Protein AF-A0A702D1L4-F1 (afdb_monomer_lite)

Structure (mmCIF, N/CA/C/O backbone):
data_AF-A0A702D1L4-F1
#
_entry.id   AF-A0A702D1L4-F1
#
loop_
_atom_site.group_PDB
_atom_site.id
_atom_site.type_symbol
_atom_site.label_atom_id
_atom_site.label_alt_id
_atom_site.label_comp_id
_atom_site.label_asym_id
_atom_site.label_entity_id
_atom_site.label_seq_id
_atom_site.pdbx_PDB_ins_code
_atom_site.Cartn_x
_atom_site.Cartn_y
_atom_site.Cartn_z
_atom_site.occupancy
_atom_site.B_iso_or_equiv
_atom_site.auth_seq_id
_atom_site.auth_comp_id
_atom_site.auth_asym_id
_atom_site.auth_atom_id
_atom_site.pdbx_PDB_model_num
ATOM 1 N N . MET A 1 1 ? -39.329 15.928 7.485 1.00 34.75 1 MET A N 1
ATOM 2 C CA . MET A 1 1 ? -38.712 14.648 7.078 1.00 34.75 1 MET A CA 1
ATOM 3 C C . MET A 1 1 ? -37.329 14.589 7.688 1.00 34.75 1 MET A C 1
ATOM 5 O O . MET A 1 1 ? -36.515 15.451 7.398 1.00 34.75 1 MET A O 1
ATOM 9 N N . THR A 1 2 ? -37.107 13.648 8.595 1.00 31.50 2 THR A N 1
ATOM 10 C CA . THR A 1 2 ? -35.832 13.413 9.277 1.00 31.50 2 THR A CA 1
ATOM 11 C C . THR A 1 2 ? -35.001 12.426 8.466 1.00 31.50 2 THR A C 1
ATOM 13 O O . THR A 1 2 ? -35.355 11.252 8.385 1.00 31.50 2 THR A O 1
ATOM 16 N N . THR A 1 3 ? -33.903 12.883 7.870 1.00 28.69 3 THR A N 1
ATOM 17 C CA . THR A 1 3 ? -32.842 11.999 7.374 1.00 28.69 3 THR A CA 1
ATOM 18 C C . THR A 1 3 ? -31.802 11.840 8.470 1.00 28.69 3 THR A C 1
ATOM 20 O O . THR A 1 3 ? -30.903 12.665 8.620 1.00 28.69 3 THR A O 1
ATOM 23 N N . THR A 1 4 ? -31.946 10.782 9.261 1.00 32.25 4 THR A N 1
ATOM 24 C CA . THR A 1 4 ? -30.899 10.310 10.165 1.00 32.25 4 THR A CA 1
ATOM 25 C C . THR A 1 4 ? -29.842 9.609 9.314 1.00 32.25 4 THR A C 1
ATOM 27 O O . THR A 1 4 ? -29.983 8.437 8.973 1.00 32.25 4 THR A O 1
ATOM 30 N N . LEU A 1 5 ? -28.801 10.336 8.910 1.00 31.59 5 LEU A N 1
ATOM 31 C CA . LEU A 1 5 ? -27.578 9.722 8.398 1.00 31.59 5 LEU A CA 1
ATOM 32 C C . LEU A 1 5 ? -26.760 9.270 9.612 1.00 31.59 5 LEU A C 1
ATOM 34 O O . LEU A 1 5 ? -26.146 10.086 10.296 1.00 31.59 5 LEU A O 1
ATOM 38 N N . ASN A 1 6 ? -26.811 7.969 9.912 1.00 38.16 6 ASN A N 1
ATOM 39 C CA . ASN A 1 6 ? -25.952 7.306 10.898 1.00 38.16 6 ASN A CA 1
ATOM 40 C C . ASN A 1 6 ? -24.486 7.338 10.415 1.00 38.16 6 ASN A C 1
ATOM 42 O O . ASN A 1 6 ? -23.957 6.332 9.951 1.00 38.16 6 ASN A O 1
ATOM 46 N N . ASN A 1 7 ? -23.823 8.490 10.505 1.00 44.09 7 ASN A N 1
ATOM 47 C CA . ASN A 1 7 ? -22.438 8.674 10.066 1.00 44.09 7 ASN A CA 1
ATOM 48 C C . ASN A 1 7 ? -21.450 8.509 11.234 1.00 44.09 7 ASN A C 1
ATOM 50 O O . ASN A 1 7 ? -20.735 9.443 11.583 1.00 44.09 7 ASN A O 1
ATOM 54 N N . ASN A 1 8 ? -21.391 7.319 11.841 1.00 54.91 8 ASN A N 1
ATOM 55 C CA . ASN A 1 8 ? -20.347 6.990 12.829 1.00 54.91 8 ASN A CA 1
ATOM 56 C C . ASN A 1 8 ? -19.045 6.464 12.188 1.00 54.91 8 ASN A C 1
ATOM 58 O O . ASN A 1 8 ? -18.128 6.081 12.911 1.00 54.91 8 ASN A O 1
ATOM 62 N N . ILE A 1 9 ? -18.953 6.424 10.854 1.00 59.72 9 ILE A N 1
ATOM 63 C CA . ILE A 1 9 ? -17.761 5.954 10.137 1.00 59.72 9 ILE A CA 1
ATOM 64 C C . ILE A 1 9 ? -16.803 7.132 9.939 1.00 59.72 9 ILE A C 1
ATOM 66 O O . ILE A 1 9 ? -17.189 8.149 9.363 1.00 59.72 9 ILE A O 1
ATOM 70 N N . LYS A 1 10 ? -15.548 6.996 10.383 1.00 70.81 10 LYS A N 1
ATOM 71 C CA . LYS A 1 10 ? -14.480 7.939 10.012 1.00 70.81 10 LYS A CA 1
ATOM 72 C C . LYS A 1 10 ? -13.892 7.524 8.667 1.00 70.81 10 LYS A C 1
ATOM 74 O O . LYS A 1 10 ? -13.463 6.381 8.514 1.00 70.81 10 LYS A O 1
ATOM 79 N N . GLU A 1 11 ? -13.862 8.449 7.713 1.00 75.12 11 GLU A N 1
ATOM 80 C CA . GLU A 1 11 ? -13.335 8.213 6.366 1.00 75.12 11 GLU A CA 1
ATOM 81 C C . GLU A 1 11 ? -12.019 8.972 6.144 1.00 75.12 11 GLU A C 1
ATOM 83 O O . GLU A 1 11 ? -11.939 10.173 6.408 1.00 75.12 11 GLU A O 1
ATOM 88 N N . TYR A 1 12 ? -11.006 8.276 5.627 1.00 74.19 12 TYR A N 1
ATOM 89 C CA . TYR A 1 12 ? -9.720 8.840 5.220 1.00 74.19 12 TYR A CA 1
ATOM 90 C C . TYR A 1 12 ? -9.515 8.638 3.720 1.00 74.19 12 TYR A C 1
ATOM 92 O O . TYR A 1 12 ? -9.715 7.530 3.215 1.00 74.19 12 TYR A O 1
ATOM 100 N N . PHE A 1 13 ? -9.095 9.692 3.019 1.00 75.56 13 PHE A N 1
ATOM 101 C CA . PHE A 1 13 ? -8.849 9.662 1.579 1.00 75.56 13 PHE A CA 1
ATOM 102 C C . PHE A 1 13 ? -7.390 10.019 1.289 1.00 75.56 13 PHE A C 1
ATOM 104 O O . PHE A 1 13 ? -6.862 10.998 1.803 1.00 75.56 13 PHE A O 1
ATOM 111 N N . ILE A 1 14 ? -6.734 9.213 0.459 1.00 71.81 14 ILE A N 1
ATOM 112 C CA . ILE A 1 14 ? -5.358 9.433 0.008 1.00 71.81 14 ILE A CA 1
ATOM 113 C C . ILE A 1 14 ? -5.393 9.507 -1.519 1.00 71.81 14 ILE A C 1
ATOM 115 O O . ILE A 1 14 ? -5.839 8.557 -2.169 1.00 71.81 14 ILE A O 1
ATOM 119 N N . LYS A 1 15 ? -4.949 10.633 -2.089 1.00 65.00 15 LYS A N 1
ATOM 120 C CA . LYS A 1 15 ? -4.975 10.905 -3.531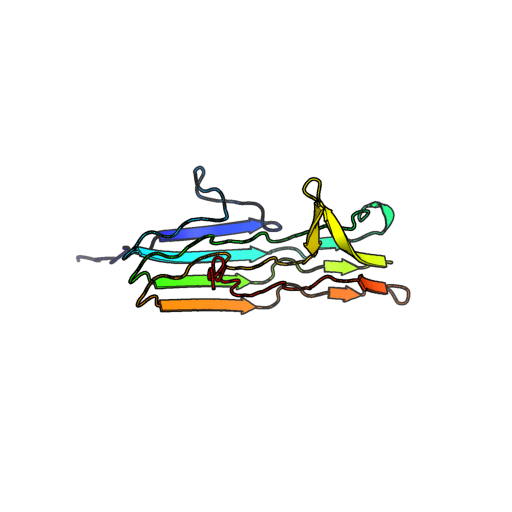 1.00 65.00 15 LYS A CA 1
ATOM 121 C C . LYS A 1 15 ? -3.604 11.374 -4.005 1.00 65.00 15 LYS A C 1
ATOM 123 O O . LYS A 1 15 ? -2.977 12.184 -3.342 1.00 65.00 15 LYS A O 1
ATOM 128 N N . ASN A 1 16 ? -3.224 10.949 -5.215 1.00 51.66 16 ASN A N 1
ATOM 129 C CA . ASN A 1 16 ? -2.038 11.397 -5.963 1.00 51.66 16 ASN A CA 1
ATOM 130 C C . ASN A 1 16 ? -0.722 10.743 -5.503 1.00 51.66 16 ASN A C 1
ATOM 132 O O . ASN A 1 16 ? -0.078 11.208 -4.569 1.00 51.66 16 ASN A O 1
ATOM 136 N N . ASN A 1 17 ? -0.303 9.661 -6.176 1.00 55.47 17 ASN A N 1
ATOM 137 C CA . ASN A 1 17 ? 0.954 8.940 -5.902 1.00 55.47 17 ASN A CA 1
ATOM 138 C C . ASN A 1 17 ? 1.192 8.654 -4.407 1.00 55.47 17 ASN A C 1
ATOM 140 O O . ASN A 1 17 ? 2.305 8.823 -3.914 1.00 55.47 17 ASN A O 1
ATOM 144 N N . CYS A 1 18 ? 0.128 8.285 -3.683 1.00 52.72 18 CYS A N 1
ATOM 145 C CA . CYS A 1 18 ? 0.155 8.011 -2.241 1.00 52.72 18 CYS A CA 1
ATOM 146 C C . CYS A 1 18 ? 0.567 9.210 -1.365 1.00 52.72 18 CYS A C 1
ATOM 148 O O . CYS A 1 18 ? 0.912 9.037 -0.198 1.00 52.72 18 CYS A O 1
ATOM 150 N N . LYS A 1 19 ? 0.512 10.435 -1.900 1.00 49.66 19 LYS A N 1
ATOM 151 C CA . LYS A 1 19 ? 0.570 11.658 -1.101 1.00 49.66 19 LYS A CA 1
ATOM 152 C C . LYS A 1 19 ? -0.788 11.883 -0.437 1.00 49.66 19 LYS A C 1
ATOM 154 O O . LYS A 1 19 ? -1.837 11.539 -0.970 1.00 49.66 19 LYS A O 1
ATOM 159 N N . TYR A 1 20 ? -0.762 12.394 0.784 1.00 54.34 20 TYR A N 1
ATOM 160 C CA . TYR A 1 20 ? -1.959 12.567 1.596 1.00 54.34 20 TYR A CA 1
ATOM 161 C C . TYR A 1 20 ? -2.704 13.823 1.145 1.00 54.34 20 TYR A C 1
ATOM 163 O O . TYR A 1 20 ? -2.179 14.928 1.250 1.00 54.34 20 TYR A O 1
ATOM 171 N N . GLU A 1 21 ? -3.930 13.666 0.658 1.00 46.28 21 GLU A N 1
ATOM 172 C CA . GLU A 1 21 ? -4.836 14.782 0.393 1.00 46.28 21 GLU A CA 1
ATOM 173 C C . GLU A 1 21 ? -6.142 14.508 1.162 1.00 46.28 21 GLU A C 1
ATOM 175 O O . GLU A 1 21 ? -7.017 13.823 0.643 1.00 46.28 21 GLU A O 1
ATOM 180 N N . LEU A 1 22 ? -6.240 15.090 2.376 1.00 48.75 22 LEU A N 1
ATOM 181 C CA . LEU A 1 22 ? -7.394 15.216 3.312 1.00 48.75 22 LEU A CA 1
ATOM 182 C C . LEU A 1 22 ? -7.490 14.149 4.431 1.00 48.75 22 LEU A C 1
ATOM 184 O O . LEU A 1 22 ? -7.634 12.966 4.159 1.00 48.75 22 LEU A O 1
ATOM 188 N N . GLN A 1 23 ? -7.538 14.446 5.737 1.00 50.75 23 GLN A N 1
ATOM 189 C CA . GLN A 1 23 ? -7.661 15.667 6.557 1.00 50.75 23 GLN A CA 1
ATOM 190 C C . GLN A 1 23 ? -6.285 16.264 6.933 1.00 50.75 23 GLN A C 1
ATOM 192 O O . GLN A 1 23 ? -5.320 15.509 7.000 1.00 50.75 23 GLN A O 1
ATOM 197 N N . PRO A 1 24 ? -6.168 17.576 7.218 1.00 50.59 24 PRO A N 1
ATOM 198 C CA . PRO A 1 24 ? -4.884 18.241 7.503 1.00 50.59 24 PRO A CA 1
ATOM 199 C C . PRO A 1 24 ? -4.083 17.665 8.688 1.00 50.59 24 PRO A C 1
ATOM 201 O O . PRO A 1 24 ? -2.893 17.945 8.791 1.00 50.59 24 PRO A O 1
ATOM 204 N N . ASP A 1 25 ? -4.699 16.828 9.530 1.00 56.69 25 ASP A N 1
ATOM 205 C CA . ASP A 1 25 ? -4.144 16.421 10.827 1.00 56.69 25 ASP A CA 1
ATOM 206 C C . ASP A 1 25 ? -3.849 14.912 10.943 1.00 56.69 25 ASP A C 1
ATOM 208 O O . ASP A 1 25 ? -3.640 14.404 12.046 1.00 56.69 25 ASP A O 1
ATOM 212 N N . VAL A 1 26 ? -3.870 14.160 9.836 1.00 63.56 26 VAL A N 1
ATOM 213 C CA . VAL A 1 26 ? -3.697 12.696 9.871 1.00 63.56 26 VAL A CA 1
ATOM 214 C C . VAL A 1 26 ? -2.406 12.288 9.175 1.00 63.56 26 VAL A C 1
ATOM 216 O O . VAL A 1 26 ? -2.286 12.372 7.954 1.00 63.56 26 VAL A O 1
ATOM 219 N N . THR A 1 27 ? -1.463 11.782 9.966 1.00 74.75 27 THR A N 1
ATOM 220 C CA . THR A 1 27 ? -0.219 11.175 9.483 1.00 74.75 27 THR A CA 1
ATOM 221 C C . THR A 1 27 ? -0.351 9.659 9.515 1.00 74.75 27 THR A C 1
ATOM 223 O O . THR A 1 27 ? -0.716 9.093 10.544 1.00 74.75 27 THR A O 1
ATOM 226 N N . PHE A 1 28 ? -0.044 9.004 8.398 1.00 80.06 28 PHE A N 1
ATOM 227 C CA . PHE A 1 28 ? 0.008 7.546 8.303 1.00 80.06 28 PHE A CA 1
ATOM 228 C C . PHE A 1 28 ? 1.431 7.021 8.563 1.00 80.06 28 PHE A C 1
ATOM 230 O O . PHE A 1 28 ? 2.398 7.737 8.279 1.00 80.06 28 PHE A O 1
ATOM 237 N N . PRO A 1 29 ? 1.577 5.771 9.040 1.00 86.75 29 PRO A N 1
ATOM 238 C CA . PRO A 1 29 ? 0.504 4.840 9.418 1.00 86.75 29 PRO A CA 1
ATOM 239 C C . PRO A 1 29 ? -0.261 5.271 10.685 1.00 86.75 29 PRO A C 1
ATOM 241 O O . PRO A 1 29 ? 0.310 5.885 11.583 1.00 86.75 29 PRO A O 1
ATOM 244 N N . VAL A 1 30 ? -1.559 4.952 10.765 1.00 86.06 30 VAL A N 1
ATOM 245 C CA . VAL A 1 30 ? -2.441 5.342 11.883 1.00 86.06 30 VAL A CA 1
ATOM 246 C C . VAL A 1 30 ? -2.682 4.203 12.878 1.00 86.06 30 VAL A C 1
ATOM 248 O O . VAL A 1 30 ? -2.736 3.033 12.509 1.00 86.06 30 VAL A O 1
ATOM 251 N N . THR A 1 31 ? -2.924 4.546 14.143 1.00 89.62 31 THR A N 1
ATOM 252 C CA . THR A 1 31 ? -3.463 3.615 15.148 1.00 89.62 31 THR A CA 1
ATOM 253 C C . THR A 1 31 ? -4.980 3.738 15.192 1.00 89.62 31 THR A C 1
ATOM 255 O O . THR A 1 31 ? -5.500 4.831 15.423 1.00 89.62 31 THR A O 1
ATOM 258 N N . ILE A 1 32 ? -5.703 2.629 15.021 1.00 88.00 32 ILE A N 1
ATOM 259 C CA . ILE A 1 32 ? -7.167 2.606 15.101 1.00 88.00 32 ILE A CA 1
ATOM 260 C C . ILE A 1 32 ? -7.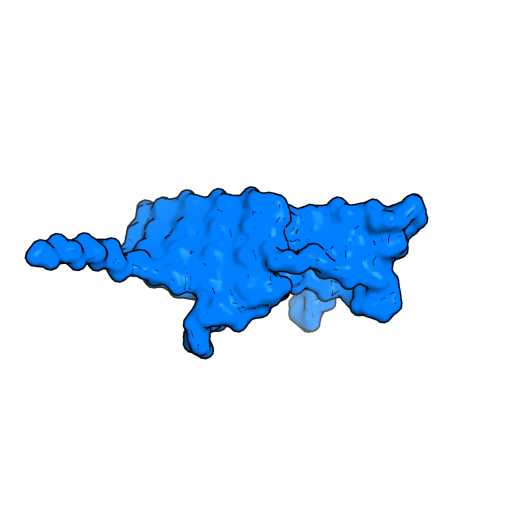612 2.275 16.534 1.00 88.00 32 ILE A C 1
ATOM 262 O O . ILE A 1 32 ? -7.338 1.175 17.013 1.00 88.00 32 ILE A O 1
ATOM 266 N N . PRO A 1 33 ? -8.330 3.172 17.236 1.00 87.94 33 PRO A N 1
ATOM 267 C CA . PRO A 1 33 ? -8.850 2.883 18.571 1.00 87.94 33 PRO A CA 1
ATOM 268 C C . PRO A 1 33 ? -9.929 1.788 18.585 1.00 87.94 33 PRO A C 1
ATOM 270 O O . PRO A 1 33 ? -10.568 1.495 17.575 1.00 87.94 33 PRO A O 1
ATOM 273 N N . ALA A 1 34 ? -10.186 1.224 19.768 1.00 88.62 34 ALA A N 1
ATOM 274 C CA . ALA A 1 34 ? -11.249 0.239 19.971 1.00 88.62 34 ALA A CA 1
ATOM 275 C C . ALA A 1 34 ? -12.649 0.801 19.653 1.00 88.62 34 ALA A C 1
ATOM 277 O O . ALA A 1 34 ? -12.926 1.983 19.873 1.00 88.62 34 ALA A O 1
ATOM 278 N N . ASN A 1 35 ? -13.552 -0.074 19.200 1.00 89.94 35 ASN A N 1
ATOM 279 C CA . ASN A 1 35 ? -14.949 0.240 18.861 1.00 89.94 35 ASN A CA 1
ATOM 280 C C . ASN A 1 35 ? -15.110 1.363 17.811 1.00 89.94 35 ASN A C 1
ATOM 282 O O . ASN A 1 35 ? -16.100 2.096 17.836 1.00 89.94 35 ASN A O 1
ATOM 286 N N . GLN A 1 36 ? -14.123 1.551 16.930 1.00 86.25 36 GLN A N 1
ATOM 287 C CA . GLN A 1 36 ? -14.202 2.511 15.828 1.00 86.25 36 GLN A CA 1
ATOM 288 C C . GLN A 1 36 ? -14.571 1.809 14.523 1.00 86.25 36 GLN A C 1
ATOM 290 O O . GLN A 1 36 ? -14.032 0.744 14.220 1.00 86.25 36 GLN A O 1
ATOM 295 N N . ASP A 1 37 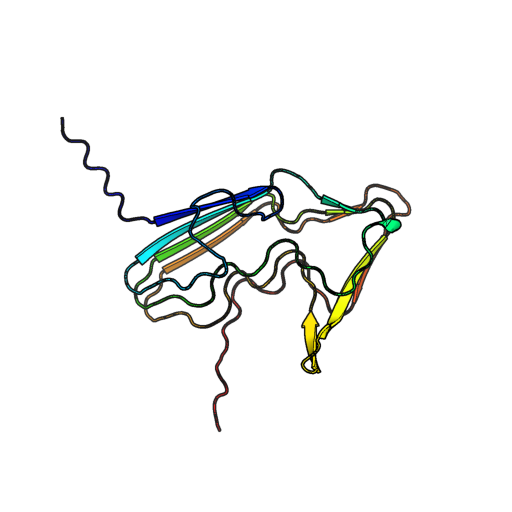? -15.418 2.463 13.731 1.00 89.88 37 ASP A N 1
ATOM 296 C CA . ASP A 1 37 ? -15.706 2.075 12.354 1.00 89.88 37 ASP A CA 1
ATOM 297 C C . ASP A 1 37 ? -14.925 3.022 11.424 1.00 89.88 37 ASP A C 1
ATOM 299 O O . ASP A 1 37 ? -15.151 4.234 11.412 1.00 89.88 37 ASP A O 1
ATOM 303 N N . ILE A 1 38 ? -13.963 2.476 10.680 1.00 87.50 38 ILE A N 1
ATOM 304 C CA . ILE A 1 38 ? -13.002 3.219 9.859 1.00 87.50 38 ILE A CA 1
ATOM 305 C C . ILE A 1 38 ? -13.075 2.763 8.402 1.00 87.50 38 ILE A C 1
ATOM 307 O O . ILE A 1 38 ? -13.087 1.565 8.111 1.00 87.50 38 ILE A O 1
ATOM 311 N N . LEU A 1 39 ? -13.042 3.728 7.486 1.00 89.06 39 LEU A N 1
ATOM 312 C CA . LEU A 1 39 ? -12.870 3.518 6.054 1.00 89.06 39 LEU A CA 1
ATOM 313 C C . LEU A 1 39 ? -11.631 4.272 5.565 1.00 89.06 39 LEU A C 1
ATOM 315 O O . LEU A 1 39 ? -11.567 5.492 5.676 1.00 89.06 39 LEU A O 1
ATOM 319 N N . ILE A 1 40 ? -10.665 3.562 4.990 1.00 87.88 40 ILE A N 1
ATOM 320 C CA . ILE A 1 40 ? -9.504 4.154 4.317 1.00 87.88 40 ILE A CA 1
ATOM 321 C C . ILE A 1 40 ? -9.640 3.888 2.823 1.00 87.88 40 ILE A C 1
ATOM 323 O O . ILE A 1 40 ? -9.755 2.737 2.402 1.00 87.88 40 ILE A O 1
ATOM 327 N N . LYS A 1 41 ? -9.615 4.951 2.023 1.00 87.88 41 LYS A N 1
ATOM 328 C CA . LYS A 1 41 ? -9.613 4.892 0.563 1.00 87.88 41 LYS A CA 1
ATOM 329 C C . LYS A 1 41 ? -8.320 5.487 0.034 1.00 87.88 41 LYS A C 1
ATOM 331 O O . LYS A 1 41 ? -8.041 6.666 0.234 1.00 87.88 41 LYS A O 1
ATOM 336 N N . VAL A 1 42 ? -7.557 4.667 -0.670 1.00 85.88 42 VAL A N 1
ATOM 337 C CA . VAL A 1 42 ? -6.340 5.053 -1.374 1.00 85.88 42 VAL A CA 1
ATOM 338 C C . VAL A 1 42 ? -6.628 4.922 -2.860 1.00 85.88 42 VAL A C 1
ATOM 340 O O . VAL A 1 42 ? -6.936 3.833 -3.346 1.00 85.88 42 VAL A O 1
ATOM 343 N N . ALA A 1 43 ? -6.573 6.044 -3.568 1.00 81.81 43 ALA A N 1
ATOM 344 C CA . ALA A 1 43 ? -6.785 6.093 -5.005 1.00 81.81 43 ALA A CA 1
ATOM 345 C C . ALA A 1 43 ? -5.546 6.684 -5.680 1.00 81.81 43 ALA A C 1
ATOM 347 O O . ALA A 1 43 ? -5.150 7.827 -5.426 1.00 81.81 43 ALA A O 1
ATOM 348 N N . GLY A 1 44 ? -4.914 5.884 -6.533 1.00 72.88 44 GLY A N 1
ATOM 349 C CA . GLY A 1 44 ? -3.888 6.359 -7.445 1.00 72.88 44 GLY A CA 1
ATOM 350 C C . GLY A 1 44 ? -4.543 6.755 -8.758 1.00 72.88 44 GLY A C 1
ATOM 351 O O . GLY A 1 44 ? -5.384 6.035 -9.282 1.00 72.88 44 GLY A O 1
ATOM 352 N N . ASN A 1 45 ? -4.178 7.924 -9.275 1.00 60.34 45 ASN A N 1
ATOM 353 C CA . ASN A 1 45 ? -4.712 8.408 -10.546 1.00 60.34 45 ASN A CA 1
ATOM 354 C C . ASN A 1 45 ? -3.699 8.269 -11.684 1.00 60.34 45 ASN A C 1
ATOM 356 O O . ASN A 1 45 ? -4.092 8.360 -12.840 1.00 60.34 45 ASN A O 1
ATOM 360 N N . ASP A 1 46 ? -2.424 8.033 -11.360 1.00 58.19 46 ASP A N 1
ATOM 361 C CA . ASP A 1 46 ? -1.337 8.019 -12.327 1.00 58.19 46 ASP A CA 1
ATOM 362 C C . ASP A 1 46 ? -0.387 6.850 -12.078 1.00 58.19 46 ASP A C 1
ATOM 364 O O . ASP A 1 46 ? -0.019 6.518 -10.949 1.00 58.19 46 ASP A O 1
ATOM 368 N N . THR A 1 47 ? 0.021 6.227 -13.179 1.00 69.94 47 THR A N 1
ATOM 369 C CA . THR A 1 47 ? 1.088 5.233 -13.190 1.00 69.94 47 THR A CA 1
ATOM 370 C C . THR A 1 47 ? 2.422 5.967 -13.213 1.00 69.94 47 THR A C 1
ATOM 372 O O . THR A 1 47 ? 2.651 6.825 -14.065 1.00 69.94 47 THR A O 1
ATOM 375 N N . THR A 1 48 ? 3.313 5.659 -12.273 1.00 77.62 48 THR A N 1
ATOM 376 C CA . THR A 1 48 ? 4.605 6.344 -12.184 1.00 77.62 48 THR A CA 1
ATOM 377 C C . THR A 1 48 ? 5.502 5.887 -13.328 1.00 77.62 48 THR A C 1
ATOM 379 O O . THR A 1 48 ? 5.871 4.717 -13.404 1.00 77.62 48 THR A O 1
ATOM 382 N N . LEU A 1 49 ? 5.870 6.810 -14.218 1.00 78.56 49 LEU A N 1
ATOM 383 C CA . LEU A 1 49 ? 6.861 6.540 -15.254 1.00 78.56 49 LEU A CA 1
ATOM 384 C C . LEU A 1 49 ? 8.267 6.530 -14.647 1.00 78.56 49 LEU A C 1
ATOM 386 O O . LEU A 1 49 ? 8.686 7.498 -14.007 1.00 78.56 49 LEU A O 1
ATOM 390 N N . VAL A 1 50 ? 9.001 5.451 -14.890 1.00 75.06 50 VAL A N 1
ATOM 391 C CA . VAL A 1 50 ? 10.357 5.234 -14.399 1.00 75.06 50 VAL A CA 1
ATOM 392 C C . VAL A 1 50 ? 11.340 5.204 -15.565 1.00 75.06 50 VAL A C 1
ATOM 394 O O . VAL A 1 50 ? 11.276 4.341 -16.444 1.00 75.06 50 VAL A O 1
ATOM 397 N N . ASP A 1 51 ? 12.266 6.162 -15.537 1.00 68.06 51 ASP A N 1
ATOM 398 C CA . ASP A 1 51 ? 13.455 6.210 -16.386 1.00 68.06 51 ASP A CA 1
ATOM 399 C C . ASP A 1 51 ? 14.704 5.974 -15.523 1.00 68.06 51 ASP A C 1
ATOM 401 O O . ASP A 1 51 ? 14.760 6.408 -14.366 1.00 68.06 51 ASP A O 1
ATOM 405 N N . GLU A 1 52 ? 15.689 5.275 -16.082 1.00 62.16 52 GLU A N 1
ATOM 406 C CA . GLU A 1 52 ? 16.873 4.756 -15.385 1.00 62.16 52 GLU A CA 1
ATOM 407 C C . GLU A 1 52 ? 17.666 5.876 -14.687 1.00 62.16 52 GLU A C 1
ATOM 409 O O . GLU A 1 52 ? 18.075 5.716 -13.538 1.00 62.16 52 GLU A O 1
ATOM 414 N N . GLU A 1 53 ? 17.778 7.057 -15.309 1.00 58.12 53 GLU A N 1
ATOM 415 C CA . GLU A 1 53 ? 18.488 8.215 -14.736 1.00 58.12 53 GLU A CA 1
ATOM 416 C C . GLU A 1 53 ? 17.812 8.803 -13.482 1.00 58.12 53 GLU A C 1
ATOM 418 O O . GLU A 1 53 ? 18.461 9.479 -12.685 1.00 58.12 53 GLU A O 1
ATOM 423 N N . ARG A 1 54 ? 16.510 8.553 -13.274 1.00 54.62 54 ARG A N 1
ATOM 424 C CA . ARG A 1 54 ? 15.741 9.072 -12.124 1.00 54.62 54 ARG A CA 1
ATOM 425 C C . ARG A 1 54 ? 15.481 8.027 -11.043 1.00 54.62 54 ARG A C 1
ATOM 427 O O . ARG A 1 54 ? 15.081 8.383 -9.929 1.00 54.62 54 ARG A O 1
ATOM 434 N N . TRP A 1 55 ? 15.679 6.744 -11.337 1.00 64.94 55 TRP A N 1
ATOM 435 C CA . TRP A 1 55 ? 15.384 5.659 -10.405 1.00 64.94 55 TRP A CA 1
ATOM 436 C C . TRP A 1 55 ? 16.644 4.960 -9.907 1.00 64.94 55 TRP A C 1
ATOM 438 O O . TRP A 1 55 ? 16.884 3.783 -10.144 1.00 64.94 55 TRP A O 1
ATOM 448 N N . SER A 1 56 ? 17.431 5.705 -9.139 1.00 57.28 56 SER A N 1
ATOM 449 C CA . SER A 1 56 ? 18.623 5.211 -8.457 1.00 57.28 56 SER A CA 1
ATOM 450 C C . SER A 1 56 ? 18.351 4.997 -6.960 1.00 57.28 56 SER A C 1
ATOM 452 O O . SER A 1 56 ? 18.802 5.785 -6.130 1.00 57.28 56 SER A O 1
ATOM 454 N N . SER A 1 57 ? 17.584 3.982 -6.559 1.00 57.97 57 SER A N 1
ATOM 455 C CA . SER A 1 57 ? 17.624 3.570 -5.146 1.00 57.97 57 SER A CA 1
ATOM 456 C C . SER A 1 57 ? 17.287 2.099 -4.953 1.00 57.97 57 SER A C 1
ATOM 458 O O . SER A 1 57 ? 16.393 1.560 -5.597 1.00 57.97 57 SER A O 1
ATOM 460 N N . HIS A 1 58 ? 18.036 1.472 -4.045 1.00 59.03 58 HIS A N 1
ATOM 461 C CA . HIS A 1 58 ? 17.869 0.073 -3.654 1.00 59.03 58 HIS A CA 1
ATOM 462 C C . HIS A 1 58 ? 16.722 -0.114 -2.654 1.00 59.03 58 HIS A C 1
ATOM 464 O O . HIS A 1 58 ? 16.256 -1.225 -2.488 1.00 59.03 58 HIS A O 1
ATOM 470 N N . GLU A 1 59 ? 16.244 0.962 -2.031 1.00 65.19 59 GLU A N 1
ATOM 471 C CA . GLU A 1 59 ? 15.109 0.971 -1.111 1.00 65.19 59 GLU A CA 1
ATOM 472 C C . GLU A 1 59 ? 14.118 2.024 -1.607 1.00 65.19 59 GLU A C 1
ATOM 474 O O . GLU A 1 59 ? 14.460 3.208 -1.715 1.00 65.19 59 GLU A O 1
ATOM 479 N N . LYS A 1 60 ? 12.924 1.595 -2.017 1.00 74.94 60 LYS A N 1
ATOM 480 C CA . LYS A 1 60 ? 11.864 2.499 -2.463 1.00 74.94 60 LYS A CA 1
ATOM 481 C C . LYS A 1 60 ? 10.505 1.882 -2.196 1.00 74.94 60 LYS A C 1
ATOM 483 O O . LYS A 1 60 ? 10.246 0.760 -2.622 1.00 74.94 60 LYS A O 1
ATOM 488 N N . THR A 1 61 ? 9.661 2.687 -1.565 1.00 78.94 61 THR A N 1
ATOM 489 C CA . THR A 1 61 ? 8.263 2.378 -1.303 1.00 78.94 61 THR A CA 1
ATOM 490 C C . THR A 1 61 ? 7.387 3.479 -1.867 1.00 78.94 61 THR A C 1
ATOM 492 O O . THR A 1 61 ? 7.625 4.652 -1.580 1.00 78.94 61 THR A O 1
ATOM 495 N N . LEU A 1 62 ? 6.403 3.118 -2.698 1.00 82.50 62 LEU A N 1
ATOM 496 C CA . LEU A 1 62 ? 5.467 4.092 -3.270 1.00 82.50 62 LEU A CA 1
ATOM 497 C C . LEU A 1 62 ? 4.249 4.297 -2.371 1.00 82.50 62 LEU A C 1
ATOM 499 O O . LEU A 1 62 ? 3.829 5.432 -2.186 1.00 82.50 62 LEU A O 1
ATOM 503 N N . LEU A 1 63 ? 3.710 3.228 -1.783 1.00 86.50 63 LEU A N 1
ATOM 504 C CA . LEU A 1 63 ? 2.665 3.306 -0.763 1.00 86.50 63 LEU A CA 1
ATOM 505 C C . LEU A 1 63 ? 3.204 2.747 0.560 1.00 86.50 63 LEU A C 1
ATOM 507 O O . LEU A 1 63 ? 3.429 1.537 0.641 1.00 86.50 63 LEU A O 1
ATOM 511 N N . PRO A 1 64 ? 3.443 3.594 1.578 1.00 86.50 64 PRO A N 1
ATOM 512 C CA . PRO A 1 64 ? 3.848 3.122 2.896 1.00 86.50 64 PRO A CA 1
ATOM 513 C C . PRO A 1 64 ? 2.696 2.411 3.614 1.00 86.50 64 PRO A C 1
ATOM 515 O O . PRO A 1 64 ? 1.540 2.461 3.185 1.00 86.50 64 PRO A O 1
ATOM 518 N N . SER A 1 65 ? 3.026 1.791 4.746 1.00 89.00 65 SER A N 1
ATOM 519 C CA . SER A 1 65 ? 2.045 1.180 5.640 1.00 89.00 65 SER A CA 1
ATOM 520 C C . SER A 1 65 ? 0.917 2.150 6.017 1.00 89.00 65 SER A C 1
ATOM 522 O O . SER A 1 65 ? 1.159 3.338 6.245 1.00 89.00 65 SER A O 1
ATOM 524 N N . LEU A 1 66 ? -0.321 1.648 6.120 1.00 88.69 66 LEU A N 1
ATOM 525 C CA . LEU A 1 66 ? -1.490 2.477 6.440 1.00 88.69 66 LEU A CA 1
ATOM 526 C C . LEU A 1 66 ? -1.878 2.411 7.919 1.00 88.69 66 LEU A C 1
ATOM 528 O O . LEU A 1 66 ? -2.364 3.391 8.475 1.00 88.69 66 LEU A O 1
ATOM 532 N N . ILE A 1 67 ? -1.694 1.276 8.582 1.00 90.44 67 ILE A N 1
ATOM 533 C CA . ILE A 1 67 ? -2.132 1.093 9.970 1.00 90.44 67 ILE A CA 1
ATOM 534 C C . ILE A 1 67 ? -1.011 0.445 10.775 1.00 90.44 67 ILE A C 1
ATOM 536 O O . ILE A 1 67 ? -0.419 -0.505 10.285 1.00 90.44 67 ILE A O 1
ATOM 540 N N . THR A 1 68 ? -0.750 0.927 11.994 1.00 90.69 68 THR A N 1
ATOM 541 C CA . THR A 1 68 ? 0.214 0.321 12.943 1.00 90.69 68 THR A CA 1
ATOM 542 C C . THR A 1 68 ? -0.436 -0.539 14.030 1.00 90.69 68 THR A C 1
ATOM 544 O O . THR A 1 68 ? 0.241 -1.278 14.741 1.00 90.69 68 THR A O 1
ATOM 547 N N . SER A 1 69 ? -1.741 -0.384 14.261 1.00 90.44 69 SER A N 1
ATOM 548 C CA . SER A 1 69 ? -2.504 -1.251 15.166 1.00 90.44 69 SER A CA 1
ATOM 549 C C . SER A 1 69 ? -4.006 -1.021 15.043 1.00 90.44 69 SER A C 1
ATOM 551 O O . SE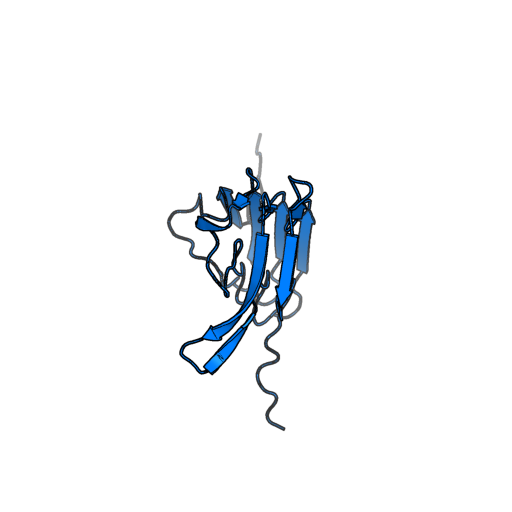R A 1 69 ? -4.463 0.067 14.676 1.00 90.44 69 SER A O 1
ATOM 553 N N . ILE A 1 70 ? -4.784 -2.048 15.387 1.00 92.25 70 ILE A N 1
ATOM 554 C CA . ILE A 1 70 ? -6.246 -1.994 15.438 1.00 92.25 70 ILE A CA 1
ATOM 555 C C . ILE A 1 70 ? -6.732 -2.425 16.821 1.00 92.25 70 ILE A C 1
ATOM 557 O O . ILE A 1 70 ? -6.469 -3.538 17.264 1.00 92.25 70 ILE A O 1
ATOM 561 N N . GLY A 1 71 ? -7.481 -1.561 17.503 1.00 92.12 71 GLY A N 1
ATOM 562 C CA . GLY A 1 71 ? -8.084 -1.848 18.801 1.00 92.12 71 GLY A CA 1
ATOM 563 C C . GLY A 1 71 ? -9.265 -2.824 18.732 1.00 92.12 71 GLY A C 1
ATOM 564 O O . GLY A 1 71 ? -9.878 -3.039 17.689 1.00 92.12 71 GLY A O 1
ATOM 565 N N . ASN A 1 72 ? -9.622 -3.396 19.884 1.00 92.00 72 ASN A N 1
ATOM 566 C CA . ASN A 1 72 ? -10.695 -4.390 20.002 1.00 92.00 72 ASN A CA 1
ATOM 567 C C . ASN A 1 72 ? -12.042 -3.900 19.436 1.00 92.00 72 ASN A C 1
ATOM 569 O O . ASN A 1 72 ? -12.410 -2.733 19.588 1.00 92.00 72 ASN A O 1
ATOM 573 N N . ASN A 1 73 ? -12.811 -4.823 18.856 1.00 93.44 73 ASN A N 1
ATOM 574 C CA . ASN A 1 73 ? -14.146 -4.601 18.287 1.00 93.44 73 ASN A CA 1
ATOM 575 C C . ASN A 1 73 ? -14.218 -3.512 17.194 1.00 93.44 73 ASN A C 1
ATOM 577 O O . ASN A 1 73 ? -15.309 -3.026 16.893 1.00 93.44 73 ASN A O 1
ATOM 581 N N . ALA A 1 74 ? -13.088 -3.082 16.627 1.00 90.44 74 ALA A N 1
ATOM 582 C CA . ALA A 1 74 ? -13.087 -2.123 15.528 1.00 90.44 74 ALA A CA 1
ATOM 583 C C . ALA A 1 74 ? -13.562 -2.776 14.221 1.00 90.44 74 ALA A C 1
ATOM 585 O O . ALA A 1 74 ? -13.375 -3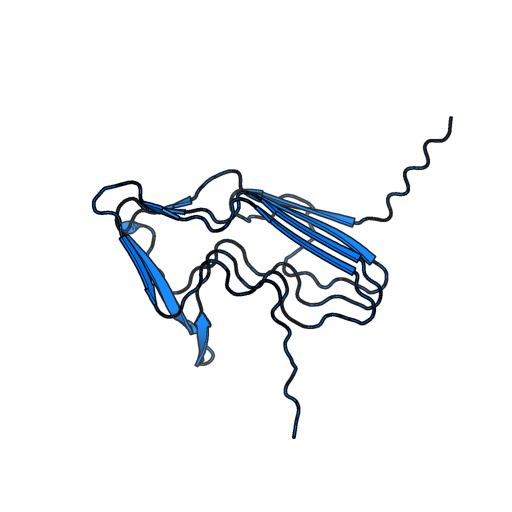.977 13.994 1.00 90.44 74 ALA A O 1
ATOM 586 N N . LYS A 1 75 ? -14.139 -1.968 13.331 1.00 94.75 75 LYS A N 1
ATOM 587 C CA . LYS A 1 75 ? -14.447 -2.363 11.957 1.00 94.75 75 LYS A CA 1
ATOM 588 C C . LYS A 1 75 ? -13.638 -1.506 11.011 1.00 94.75 75 LYS A C 1
ATOM 590 O O . LYS A 1 75 ? -13.797 -0.293 10.980 1.00 94.75 75 LYS A O 1
ATOM 595 N N . VAL A 1 76 ? -12.780 -2.134 10.227 1.00 93.06 76 VAL A N 1
ATOM 596 C CA . VAL A 1 76 ? -11.873 -1.429 9.329 1.00 93.06 76 VAL A CA 1
ATOM 597 C C . VAL A 1 76 ? -12.102 -1.919 7.911 1.00 93.06 76 VAL A C 1
ATOM 599 O O . VAL A 1 76 ? -12.046 -3.118 7.631 1.00 93.06 76 VAL A O 1
ATOM 602 N N . LYS A 1 77 ? -12.360 -0.978 7.006 1.00 95.25 77 LYS A N 1
ATOM 603 C CA . LYS A 1 77 ? -12.401 -1.222 5.569 1.00 95.25 77 LYS A CA 1
ATOM 604 C C . LYS A 1 77 ? -11.300 -0.416 4.894 1.00 95.25 77 LYS A C 1
ATOM 606 O O . LYS A 1 77 ? -11.217 0.791 5.091 1.00 95.25 77 LYS A O 1
ATOM 611 N N . ILE A 1 78 ? -10.481 -1.081 4.094 1.00 93.06 78 ILE A N 1
ATOM 612 C CA . ILE A 1 78 ? -9.401 -0.470 3.323 1.00 93.06 78 ILE A CA 1
ATOM 613 C C . ILE A 1 78 ? -9.649 -0.778 1.851 1.00 93.06 78 ILE A C 1
ATOM 615 O O . ILE A 1 78 ? -9.854 -1.934 1.481 1.00 93.06 78 ILE A O 1
ATOM 619 N N . GLU A 1 79 ? -9.646 0.256 1.021 1.00 93.38 79 GLU A N 1
ATOM 620 C CA . GLU A 1 79 ? -9.774 0.161 -0.430 1.00 93.38 79 GLU A CA 1
ATOM 621 C C . GLU A 1 79 ? -8.558 0.832 -1.065 1.00 93.38 79 GLU A C 1
ATOM 623 O O . GLU A 1 79 ? -8.403 2.044 -0.965 1.00 93.38 79 GLU A O 1
ATOM 628 N N . ILE A 1 80 ? -7.696 0.044 -1.702 1.00 91.06 80 ILE A N 1
ATOM 629 C CA . ILE A 1 80 ? -6.527 0.507 -2.451 1.00 91.06 80 ILE A CA 1
ATOM 630 C C . ILE A 1 80 ? -6.818 0.242 -3.923 1.00 91.06 80 ILE A C 1
ATOM 632 O O . ILE A 1 80 ? -6.992 -0.907 -4.325 1.00 91.06 80 ILE A O 1
ATOM 636 N N . THR A 1 81 ? -6.943 1.297 -4.723 1.00 90.62 81 THR A N 1
ATOM 637 C CA . THR A 1 81 ? -7.333 1.186 -6.133 1.00 90.62 81 THR A CA 1
ATOM 638 C C . THR A 1 81 ? -6.398 2.000 -7.010 1.00 90.62 81 THR A C 1
ATOM 640 O O . THR A 1 81 ? -6.165 3.177 -6.736 1.00 90.62 81 THR A O 1
ATOM 643 N N . GLN A 1 82 ? -5.891 1.385 -8.082 1.00 88.25 82 GLN A N 1
ATOM 644 C CA . GLN A 1 82 ? -5.031 2.050 -9.068 1.00 88.25 82 GLN A CA 1
ATOM 645 C C . GLN A 1 82 ? -3.755 2.677 -8.464 1.00 88.25 82 GLN A C 1
ATOM 647 O O . GLN A 1 82 ? -3.214 3.645 -8.993 1.00 88.25 82 GLN A O 1
ATOM 652 N N . CYS A 1 83 ? -3.245 2.130 -7.354 1.00 86.88 83 CYS A N 1
ATOM 653 C CA . CYS A 1 83 ? -2.110 2.683 -6.609 1.00 86.88 83 CYS A CA 1
ATOM 654 C C . CYS A 1 83 ? -0.775 2.010 -6.936 1.00 86.88 83 CYS A C 1
ATOM 656 O O . CYS A 1 83 ? -0.716 0.819 -7.225 1.00 86.88 83 CYS A O 1
ATOM 658 N N . SER A 1 84 ? 0.318 2.768 -6.798 1.00 86.38 84 SER A N 1
ATOM 659 C CA . SER A 1 84 ? 1.700 2.269 -6.907 1.00 86.38 84 SER A CA 1
ATOM 660 C C . SER A 1 84 ? 2.015 1.504 -8.197 1.00 86.38 84 SER A C 1
ATOM 662 O O . SER A 1 84 ? 2.911 0.664 -8.220 1.00 86.38 84 SER A O 1
ATOM 664 N N . ASN A 1 85 ? 1.288 1.786 -9.277 1.00 88.12 85 ASN A N 1
ATOM 665 C CA . ASN A 1 85 ? 1.578 1.221 -10.587 1.00 88.12 85 ASN A CA 1
ATOM 666 C C . ASN A 1 85 ? 2.816 1.903 -11.177 1.00 88.12 85 ASN A C 1
ATOM 668 O O . ASN A 1 85 ? 2.992 3.117 -11.028 1.00 88.12 85 ASN A O 1
ATOM 672 N N . VAL A 1 86 ? 3.638 1.144 -11.901 1.00 88.12 86 VAL A N 1
ATOM 673 C CA . VAL A 1 86 ? 4.881 1.631 -12.507 1.00 88.12 86 VAL A CA 1
ATOM 674 C C . VAL A 1 86 ? 4.963 1.269 -13.990 1.00 88.12 86 VAL A C 1
ATOM 676 O O . VAL A 1 86 ? 4.739 0.123 -14.370 1.00 88.12 86 VAL A O 1
ATOM 679 N N . ILE A 1 87 ? 5.343 2.240 -14.825 1.00 90.31 87 ILE A N 1
ATOM 680 C CA . ILE A 1 87 ? 5.753 2.018 -16.219 1.00 90.31 87 ILE A CA 1
ATOM 681 C C . ILE A 1 87 ? 7.274 2.113 -16.296 1.00 90.31 87 ILE A C 1
ATOM 683 O O . ILE A 1 87 ? 7.856 3.098 -15.851 1.00 90.31 87 ILE A O 1
ATOM 687 N N . ILE A 1 88 ? 7.916 1.114 -16.894 1.00 89.44 88 ILE A N 1
ATOM 688 C CA . ILE A 1 88 ? 9.364 1.036 -17.080 1.00 89.44 88 ILE A CA 1
ATOM 689 C C . ILE A 1 88 ? 9.669 1.254 -18.558 1.00 89.44 88 ILE A C 1
ATOM 691 O O . ILE A 1 88 ? 9.156 0.519 -19.398 1.00 89.44 88 ILE A O 1
ATOM 695 N N . ASN A 1 89 ? 10.527 2.229 -18.864 1.00 87.25 89 ASN A N 1
ATOM 696 C CA . ASN A 1 89 ? 11.017 2.451 -20.231 1.00 87.25 89 ASN A CA 1
ATOM 697 C C . ASN A 1 89 ? 12.329 1.716 -20.539 1.00 87.25 89 ASN A C 1
ATOM 699 O O . ASN A 1 89 ? 12.587 1.405 -21.695 1.00 87.25 89 ASN A O 1
ATOM 703 N N . LYS A 1 90 ? 13.171 1.467 -19.528 1.00 85.62 90 LYS A N 1
ATOM 704 C CA . LYS A 1 90 ? 14.486 0.820 -19.690 1.00 85.62 90 LYS A CA 1
ATOM 705 C C . LYS A 1 90 ? 14.764 -0.194 -18.594 1.00 85.62 90 LYS A C 1
ATOM 707 O O . LYS A 1 90 ? 14.730 -1.394 -18.824 1.00 85.62 90 LYS A O 1
ATOM 712 N N . ARG A 1 91 ? 15.022 0.264 -17.372 1.00 85.88 91 ARG A N 1
ATOM 713 C CA . ARG A 1 91 ? 15.367 -0.633 -16.270 1.00 85.88 91 ARG A CA 1
ATOM 714 C C . ARG A 1 91 ? 14.809 -0.135 -14.951 1.00 85.88 91 ARG A C 1
ATOM 716 O O . ARG A 1 91 ? 14.974 1.030 -14.605 1.00 85.88 91 ARG A O 1
ATOM 723 N N . LEU A 1 92 ? 14.201 -1.050 -14.204 1.00 85.44 92 LEU A N 1
ATOM 724 C CA . LEU A 1 92 ? 13.857 -0.882 -12.796 1.00 85.44 92 LEU A CA 1
ATOM 725 C C . LEU A 1 92 ? 14.527 -1.996 -11.996 1.00 85.44 92 LEU A C 1
ATOM 727 O O . LEU A 1 92 ? 14.318 -3.172 -12.284 1.00 85.44 92 LEU A O 1
ATOM 731 N N . SER A 1 93 ? 15.311 -1.628 -10.985 1.00 84.62 93 SER A N 1
ATOM 732 C CA . SER A 1 93 ? 15.832 -2.572 -9.998 1.00 84.62 93 SER A CA 1
ATOM 733 C C . SER A 1 93 ? 15.215 -2.265 -8.640 1.00 84.62 93 SER A C 1
ATOM 735 O O . SER A 1 93 ? 15.382 -1.159 -8.128 1.00 84.62 93 SER A O 1
ATOM 737 N N . LEU A 1 94 ? 14.519 -3.240 -8.065 1.00 84.50 94 LEU A N 1
ATOM 738 C CA . LEU A 1 94 ? 14.064 -3.235 -6.678 1.00 84.50 94 LEU A CA 1
ATOM 739 C C . LEU A 1 94 ? 15.000 -4.130 -5.864 1.00 84.50 94 LEU A C 1
ATOM 741 O O . LEU A 1 94 ? 15.432 -5.179 -6.345 1.00 84.50 94 LEU A O 1
ATOM 745 N N . GLY A 1 95 ? 15.366 -3.673 -4.672 1.00 83.00 95 GLY A N 1
ATOM 746 C CA . GLY A 1 95 ? 16.383 -4.291 -3.833 1.00 83.00 95 GLY A CA 1
ATOM 747 C C . GLY A 1 95 ? 15.978 -4.331 -2.364 1.00 83.00 95 GLY A C 1
ATOM 748 O O . GLY A 1 95 ? 15.033 -3.667 -1.954 1.00 83.00 95 GLY A O 1
ATOM 749 N N . SER A 1 96 ? 16.750 -5.028 -1.544 1.00 75.31 96 SER A N 1
ATOM 750 C CA . SER A 1 96 ? 16.854 -4.684 -0.125 1.00 75.31 96 SER A CA 1
ATOM 751 C C . SER A 1 96 ? 18.083 -3.813 0.131 1.00 75.31 96 SER A C 1
ATOM 753 O O . SER A 1 96 ? 19.122 -4.013 -0.505 1.00 75.31 96 SER A O 1
ATOM 755 N N . SER A 1 97 ? 18.006 -2.907 1.101 1.00 70.56 97 SER A N 1
ATOM 756 C CA . SER A 1 97 ? 19.159 -2.197 1.662 1.00 70.56 97 SER A CA 1
ATOM 757 C C . SER A 1 97 ? 19.386 -2.635 3.114 1.00 70.56 97 SER A C 1
ATOM 759 O O . SER A 1 97 ? 18.477 -3.113 3.796 1.00 70.56 97 SER A O 1
ATOM 761 N N . ILE A 1 98 ? 20.612 -2.468 3.610 1.00 70.25 98 ILE A N 1
ATOM 762 C CA . ILE A 1 98 ? 20.855 -2.463 5.055 1.00 70.25 98 ILE A CA 1
ATOM 763 C C . ILE A 1 98 ? 20.642 -1.023 5.514 1.00 70.25 98 ILE A C 1
ATOM 765 O O . ILE A 1 98 ? 21.342 -0.118 5.052 1.00 70.25 98 ILE A O 1
ATOM 769 N N . ASN A 1 99 ? 19.662 -0.803 6.388 1.00 66.69 99 ASN A N 1
ATOM 770 C CA . ASN A 1 99 ? 19.407 0.522 6.942 1.00 66.69 99 ASN A CA 1
ATOM 771 C C . ASN A 1 99 ? 20.472 0.899 7.997 1.00 66.69 99 ASN A C 1
ATOM 773 O O . ASN A 1 99 ? 21.297 0.077 8.397 1.00 66.69 99 ASN A O 1
ATOM 777 N N . GLN A 1 100 ? 20.460 2.148 8.477 1.00 57.69 100 GLN A N 1
ATOM 778 C CA . GLN A 1 100 ? 21.457 2.655 9.443 1.00 57.69 100 GLN A CA 1
ATOM 779 C C . GLN A 1 100 ? 21.521 1.849 10.756 1.00 57.69 100 GLN A C 1
ATOM 781 O O . GLN A 1 100 ? 22.533 1.895 11.449 1.00 57.69 100 GLN A O 1
ATOM 786 N N . ASN A 1 101 ? 20.474 1.077 11.063 1.00 60.91 101 ASN A N 1
ATOM 787 C CA . ASN A 1 101 ? 20.361 0.267 12.274 1.00 60.91 101 ASN A CA 1
ATOM 788 C C . ASN A 1 101 ? 20.753 -1.205 12.044 1.00 60.91 101 ASN A C 1
ATOM 790 O O . ASN A 1 101 ? 20.495 -2.051 12.897 1.00 60.91 101 ASN A O 1
ATOM 794 N N . GLY A 1 102 ? 21.338 -1.539 10.888 1.00 61.59 102 GLY A N 1
ATOM 795 C CA . GLY A 1 102 ? 21.766 -2.901 10.554 1.00 61.59 102 GLY A CA 1
ATOM 796 C C . GLY A 1 102 ? 20.623 -3.859 10.205 1.00 61.59 102 GLY A C 1
ATOM 797 O O . GLY A 1 102 ? 20.870 -5.040 9.975 1.00 61.59 102 GLY A O 1
ATOM 798 N N . SER A 1 103 ? 19.381 -3.372 10.147 1.00 67.38 103 SER A N 1
ATOM 799 C CA . SER A 1 103 ? 18.221 -4.175 9.757 1.00 67.38 103 SER A CA 1
ATOM 800 C C . SER A 1 103 ? 18.064 -4.178 8.237 1.00 67.38 103 SER A C 1
ATOM 802 O O . SER A 1 103 ? 18.309 -3.169 7.569 1.00 67.38 103 SER A O 1
ATOM 804 N N . LYS A 1 104 ? 17.636 -5.316 7.681 1.00 67.88 104 LYS A N 1
ATOM 805 C CA . LYS A 1 104 ? 17.334 -5.434 6.252 1.00 67.88 104 LYS A CA 1
ATOM 806 C C . LYS A 1 104 ? 16.003 -4.734 5.973 1.00 67.88 104 LYS A C 1
ATOM 808 O O . LYS A 1 104 ? 14.972 -5.145 6.500 1.00 67.88 104 LYS A O 1
ATOM 813 N N . SER A 1 105 ? 16.030 -3.679 5.164 1.00 71.06 105 SER A N 1
ATOM 814 C CA . SER A 1 105 ? 14.824 -3.028 4.656 1.00 71.06 105 SER A CA 1
ATOM 815 C C . SER A 1 105 ? 14.545 -3.544 3.250 1.00 71.06 105 SER A C 1
ATOM 817 O O . SER A 1 105 ? 15.351 -3.358 2.338 1.00 71.06 105 SER A O 1
ATOM 819 N N . GLN A 1 106 ? 13.436 -4.262 3.097 1.00 79.94 106 GLN A N 1
ATOM 820 C CA . GLN A 1 106 ? 12.989 -4.849 1.836 1.00 79.94 106 GLN A CA 1
ATOM 821 C C . GLN A 1 106 ? 12.166 -3.815 1.061 1.00 79.94 106 GLN A C 1
ATOM 823 O O . GLN A 1 106 ? 11.175 -3.314 1.593 1.00 79.94 106 GLN A O 1
ATOM 828 N N . ALA A 1 107 ? 12.566 -3.466 -0.169 1.00 84.25 107 ALA A N 1
ATOM 829 C CA . ALA A 1 107 ? 11.774 -2.555 -0.995 1.00 84.25 107 ALA A CA 1
ATOM 830 C C . ALA A 1 107 ? 10.455 -3.205 -1.421 1.00 84.25 107 ALA A C 1
ATOM 832 O O . ALA A 1 107 ? 10.417 -4.400 -1.716 1.00 84.25 107 ALA A O 1
ATOM 833 N N . ALA A 1 108 ? 9.400 -2.394 -1.526 1.00 89.06 108 ALA A N 1
ATOM 834 C CA . ALA A 1 108 ? 8.133 -2.823 -2.099 1.00 89.06 108 ALA A CA 1
ATOM 835 C C . ALA A 1 108 ? 7.367 -1.666 -2.740 1.00 89.06 108 ALA A C 1
ATOM 837 O O . ALA A 1 108 ? 7.395 -0.558 -2.222 1.00 89.06 108 ALA A O 1
ATOM 838 N N . LEU A 1 109 ? 6.629 -1.883 -3.834 1.00 88.12 109 LEU A N 1
ATOM 839 C CA . LEU A 1 109 ? 5.787 -0.811 -4.396 1.00 88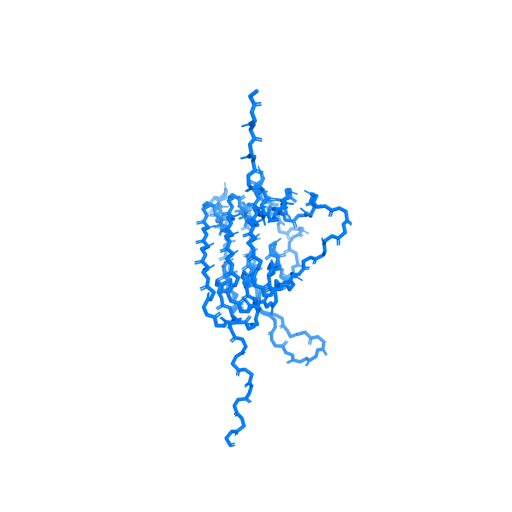.12 109 LEU A CA 1
ATOM 840 C C . LEU A 1 109 ? 4.667 -0.417 -3.421 1.00 88.12 109 LEU A C 1
ATOM 842 O O . LEU A 1 109 ? 4.370 0.771 -3.264 1.00 88.12 109 LEU A O 1
ATOM 846 N N . ILE A 1 110 ? 4.083 -1.393 -2.728 1.00 89.69 110 ILE A N 1
ATOM 847 C CA . ILE A 1 110 ? 3.265 -1.167 -1.534 1.00 89.69 110 ILE A CA 1
ATOM 848 C C . ILE A 1 110 ? 3.866 -1.970 -0.382 1.00 89.69 110 ILE A C 1
ATOM 850 O O . ILE A 1 110 ? 4.119 -3.169 -0.498 1.00 89.69 110 ILE A O 1
ATOM 854 N N . ASP A 1 111 ? 4.139 -1.279 0.713 1.00 89.31 111 ASP A N 1
ATOM 855 C CA . ASP A 1 111 ? 4.600 -1.890 1.955 1.00 89.31 111 ASP A CA 1
ATOM 856 C C . ASP A 1 111 ? 3.436 -2.599 2.668 1.00 89.31 111 ASP A C 1
ATOM 858 O O . ASP A 1 111 ? 2.316 -2.662 2.158 1.00 89.31 111 ASP A O 1
ATOM 862 N N . SER A 1 112 ? 3.683 -3.143 3.854 1.00 91.44 112 SER A N 1
ATOM 863 C CA . SER A 1 112 ? 2.660 -3.807 4.652 1.00 91.44 112 SER A CA 1
ATOM 864 C C . SER A 1 112 ? 1.437 -2.914 4.886 1.00 91.44 112 SER A C 1
ATOM 866 O O . SER A 1 112 ? 1.540 -1.886 5.542 1.00 91.44 112 SER A O 1
ATOM 868 N N . VAL A 1 113 ? 0.249 -3.284 4.389 1.00 91.94 113 VAL A N 1
ATOM 869 C CA . VAL A 1 113 ? -0.946 -2.416 4.530 1.00 91.94 113 VAL A CA 1
ATOM 870 C C . VAL A 1 113 ? -1.268 -2.165 6.007 1.00 91.94 113 VAL A C 1
ATOM 872 O O . VAL A 1 113 ? -1.570 -1.036 6.405 1.00 91.94 113 VAL A O 1
ATOM 875 N N . ILE A 1 114 ? -1.157 -3.212 6.822 1.00 92.12 114 ILE A N 1
ATOM 876 C CA . ILE A 1 114 ? -1.207 -3.148 8.280 1.00 92.12 114 ILE A CA 1
ATOM 877 C C . ILE A 1 114 ? 0.109 -3.706 8.811 1.00 92.12 114 ILE A C 1
ATOM 879 O O . ILE A 1 114 ? 0.493 -4.816 8.448 1.00 92.12 114 ILE A O 1
ATOM 883 N N . THR A 1 115 ? 0.763 -2.957 9.685 1.00 88.12 115 THR A N 1
ATOM 884 C CA . THR A 1 115 ? 1.863 -3.414 10.531 1.00 88.12 115 THR A CA 1
ATOM 885 C C . THR A 1 115 ? 1.380 -3.461 11.976 1.00 88.12 115 THR A C 1
ATOM 887 O O . THR A 1 115 ? 0.542 -2.656 12.366 1.00 88.12 115 THR A O 1
ATOM 890 N N . GLY A 1 116 ? 1.855 -4.414 12.774 1.00 85.88 116 GLY A N 1
ATOM 891 C CA . GLY A 1 116 ? 1.567 -4.484 14.207 1.00 85.88 116 GLY A CA 1
ATOM 892 C C . GLY A 1 116 ? 0.285 -5.236 14.578 1.00 85.88 116 GLY A C 1
ATOM 893 O O . GLY A 1 116 ? -0.146 -6.174 13.911 1.00 85.88 116 GLY A O 1
ATOM 894 N N . THR A 1 117 ? -0.297 -4.885 15.726 1.00 90.50 117 THR A N 1
ATOM 895 C CA . THR A 1 117 ? -1.269 -5.756 16.408 1.00 90.50 117 THR A CA 1
ATOM 896 C C . THR A 1 117 ? -2.711 -5.545 15.951 1.00 90.50 117 THR A C 1
ATOM 898 O O . THR A 1 117 ? -3.175 -4.420 15.746 1.00 90.50 117 THR A O 1
ATOM 901 N N . ILE A 1 118 ? -3.461 -6.647 15.860 1.00 92.50 118 ILE A N 1
ATOM 902 C CA . ILE A 1 118 ? -4.909 -6.640 15.632 1.00 92.50 118 ILE A CA 1
ATOM 903 C C . ILE A 1 118 ? -5.604 -7.142 16.896 1.00 92.50 118 ILE A C 1
ATOM 905 O O . ILE A 1 118 ? -5.393 -8.264 17.352 1.00 92.50 118 ILE A O 1
ATOM 909 N N . GLY A 1 119 ? -6.443 -6.287 17.471 1.00 92.31 119 GLY A N 1
ATOM 910 C CA . GLY A 1 119 ? -7.235 -6.582 18.652 1.00 92.31 119 GLY A CA 1
ATOM 911 C C . GLY A 1 119 ? -8.291 -7.664 18.421 1.00 92.31 119 GLY A C 1
ATOM 912 O O . GLY A 1 119 ? -8.569 -8.121 17.313 1.00 92.31 119 GLY A O 1
ATOM 913 N N . ARG A 1 120 ? -8.940 -8.068 19.509 1.00 93.75 120 ARG A N 1
ATOM 914 C CA . ARG A 1 120 ? -9.983 -9.099 19.491 1.00 93.75 120 ARG A CA 1
ATOM 915 C C . ARG A 1 120 ? -11.253 -8.591 18.813 1.00 93.75 120 ARG A C 1
ATOM 917 O O . ARG A 1 120 ? -11.610 -7.421 18.949 1.00 93.75 120 ARG A O 1
ATOM 924 N N . ASN A 1 121 ? -11.974 -9.505 18.161 1.00 95.62 121 ASN A N 1
ATOM 925 C CA . ASN A 1 121 ? -13.276 -9.261 17.524 1.00 95.62 121 ASN A CA 1
ATOM 926 C C . ASN A 1 121 ? -13.267 -8.131 16.479 1.00 95.62 121 ASN A C 1
ATOM 928 O O . ASN A 1 121 ? -14.280 -7.463 16.272 1.00 95.62 121 ASN A O 1
ATOM 932 N N . VAL A 1 122 ? -12.124 -7.892 15.835 1.00 94.12 122 VAL A N 1
ATOM 933 C CA . VAL A 1 122 ? -12.018 -6.930 14.736 1.00 94.12 122 VAL A CA 1
ATOM 934 C C . VAL A 1 122 ? -12.693 -7.496 13.489 1.00 94.12 122 VAL A C 1
ATOM 936 O O . VAL A 1 122 ? -12.509 -8.661 13.142 1.00 94.12 122 VAL A O 1
ATOM 939 N N . THR A 1 123 ? -13.454 -6.657 12.788 1.00 95.94 123 THR A N 1
ATOM 940 C CA . THR A 1 123 ? -13.885 -6.948 11.415 1.00 95.94 123 THR A CA 1
ATOM 941 C C . THR A 1 123 ? -12.990 -6.184 10.457 1.00 95.94 123 THR A C 1
ATOM 943 O O . THR A 1 123 ? -13.001 -4.956 10.451 1.00 95.94 123 THR A O 1
ATOM 946 N N . LEU A 1 124 ? -12.236 -6.899 9.630 1.00 94.81 124 LEU A N 1
ATOM 947 C CA . LEU A 1 124 ? -11.318 -6.304 8.668 1.00 94.81 124 LEU A CA 1
ATOM 948 C C . LEU A 1 124 ? -11.722 -6.690 7.246 1.00 94.81 124 LEU A C 1
ATOM 950 O O . LEU A 1 124 ? -11.927 -7.864 6.944 1.00 94.81 124 LEU A O 1
ATOM 954 N N . LYS A 1 125 ? -11.814 -5.696 6.363 1.00 96.56 125 LYS A N 1
ATOM 955 C CA . LYS A 1 125 ? -11.969 -5.901 4.923 1.00 96.56 125 LYS A CA 1
ATOM 956 C C . LYS A 1 125 ? -10.923 -5.086 4.185 1.00 96.56 125 LYS A C 1
ATOM 958 O O . LYS A 1 125 ? -10.948 -3.862 4.248 1.00 96.56 125 LYS A O 1
ATOM 963 N N . ILE A 1 126 ? -10.057 -5.764 3.447 1.00 95.06 126 ILE A N 1
ATOM 964 C CA . ILE A 1 126 ? -9.054 -5.128 2.596 1.00 95.06 126 ILE A CA 1
ATOM 965 C C . ILE A 1 126 ? -9.369 -5.497 1.154 1.00 95.06 126 ILE A C 1
ATOM 967 O O . ILE A 1 126 ? -9.604 -6.662 0.838 1.00 95.06 126 ILE A O 1
ATOM 971 N N . LEU A 1 127 ? -9.417 -4.489 0.295 1.00 95.19 127 LEU A N 1
ATOM 972 C CA . LEU A 1 127 ? -9.596 -4.636 -1.137 1.00 95.19 127 LEU A CA 1
ATOM 973 C C . LEU A 1 127 ? -8.450 -3.912 -1.838 1.00 95.19 127 LEU A C 1
ATOM 975 O O . LEU A 1 127 ? -8.260 -2.719 -1.618 1.00 95.19 127 LEU A O 1
ATOM 979 N N . ILE A 1 128 ? -7.715 -4.638 -2.677 1.00 92.75 128 ILE A N 1
ATOM 980 C CA . ILE A 1 128 ? -6.642 -4.102 -3.515 1.00 92.75 128 ILE A CA 1
ATOM 981 C C . ILE A 1 128 ? -7.012 -4.400 -4.966 1.00 92.75 128 ILE A C 1
ATOM 983 O O . ILE A 1 128 ? -7.228 -5.559 -5.316 1.00 92.75 128 ILE A O 1
ATOM 987 N N . VAL A 1 129 ? -7.137 -3.362 -5.790 1.00 92.69 129 VAL A N 1
ATOM 988 C CA . VAL A 1 129 ? -7.582 -3.464 -7.188 1.00 92.69 129 VAL A CA 1
ATOM 989 C C . VAL A 1 129 ? -6.635 -2.673 -8.076 1.00 92.69 129 VAL A C 1
ATOM 991 O O . VAL A 1 129 ? -6.286 -1.537 -7.753 1.00 92.69 129 VAL A O 1
ATOM 994 N N . ASP A 1 130 ? -6.207 -3.276 -9.185 1.00 90.38 130 ASP A N 1
ATOM 995 C CA . ASP A 1 130 ? -5.343 -2.658 -10.197 1.00 90.38 130 ASP A CA 1
ATOM 996 C C . ASP A 1 130 ? -4.152 -1.886 -9.608 1.00 90.38 130 ASP A C 1
ATOM 998 O O . ASP A 1 130 ? -3.840 -0.786 -10.054 1.00 90.38 130 ASP A O 1
ATOM 1002 N N . SER A 1 131 ? -3.508 -2.433 -8.577 1.00 90.69 131 SER A N 1
ATOM 1003 C CA . SER A 1 131 ? -2.444 -1.759 -7.824 1.00 90.69 131 SER A CA 1
ATOM 1004 C C . SER A 1 131 ? -1.156 -2.581 -7.814 1.00 90.69 131 SER A C 1
ATOM 1006 O O . SER A 1 131 ? -1.209 -3.802 -7.939 1.00 90.69 131 SER A O 1
ATOM 1008 N N . ALA A 1 132 ? -0.011 -1.914 -7.641 1.00 90.00 132 ALA A N 1
ATOM 1009 C CA . ALA A 1 132 ? 1.332 -2.503 -7.729 1.00 90.00 132 ALA A CA 1
ATOM 1010 C C . ALA A 1 132 ? 1.645 -3.177 -9.080 1.00 90.00 132 ALA A C 1
ATOM 1012 O O . ALA A 1 132 ? 2.482 -4.077 -9.158 1.00 90.00 132 ALA A O 1
ATOM 1013 N N . ASN A 1 133 ? 0.982 -2.747 -10.154 1.00 91.12 133 ASN A N 1
ATOM 1014 C CA . ASN A 1 133 ? 1.216 -3.271 -11.493 1.00 91.12 133 ASN A CA 1
ATOM 1015 C C . ASN A 1 133 ? 2.523 -2.743 -12.084 1.00 91.12 133 ASN A C 1
ATOM 1017 O O . ASN A 1 133 ? 2.915 -1.598 -11.845 1.00 91.12 133 ASN A O 1
ATOM 1021 N N . ILE A 1 134 ? 3.143 -3.556 -12.941 1.00 90.56 134 ILE A N 1
ATOM 1022 C CA . ILE A 1 134 ? 4.327 -3.181 -13.716 1.00 90.56 134 ILE A CA 1
ATOM 1023 C C . ILE A 1 134 ? 4.021 -3.290 -15.204 1.00 90.56 134 ILE A C 1
ATOM 1025 O O . ILE A 1 134 ? 3.560 -4.324 -15.682 1.00 90.56 134 ILE A O 1
ATOM 1029 N N . ILE A 1 135 ? 4.325 -2.222 -15.935 1.00 91.81 135 ILE A N 1
ATOM 1030 C CA . ILE A 1 135 ? 4.169 -2.135 -17.385 1.00 91.81 135 ILE A CA 1
ATOM 1031 C C . ILE A 1 135 ? 5.555 -1.936 -18.000 1.00 91.81 135 ILE A C 1
ATOM 1033 O O . ILE A 1 135 ? 6.216 -0.932 -17.742 1.00 91.81 135 ILE A O 1
ATOM 1037 N N . LEU A 1 136 ? 5.999 -2.886 -18.823 1.00 91.81 136 LEU A N 1
ATOM 1038 C CA . LEU A 1 136 ? 7.215 -2.760 -19.631 1.00 91.81 136 LEU A CA 1
ATOM 1039 C C . LEU A 1 136 ? 6.848 -2.063 -20.946 1.00 91.81 136 LEU A C 1
ATOM 1041 O O . LEU A 1 136 ? 6.091 -2.614 -21.742 1.00 91.81 136 LEU A O 1
ATOM 1045 N N . ASN A 1 137 ? 7.326 -0.836 -21.145 1.00 90.75 137 ASN A N 1
ATOM 1046 C CA . ASN A 1 137 ? 6.867 0.041 -22.228 1.00 90.75 137 ASN A CA 1
ATOM 1047 C C . ASN A 1 137 ? 7.699 -0.066 -23.511 1.00 90.75 137 ASN A C 1
ATOM 1049 O O . ASN A 1 137 ? 7.261 0.373 -24.571 1.00 90.75 137 ASN A O 1
ATOM 1053 N N . ALA A 1 138 ? 8.905 -0.625 -23.423 1.00 86.81 138 ALA A N 1
ATOM 1054 C CA . ALA A 1 138 ? 9.794 -0.822 -24.560 1.00 86.81 138 ALA A CA 1
ATOM 1055 C C . ALA A 1 138 ? 10.311 -2.264 -24.614 1.00 86.81 138 ALA A C 1
ATOM 1057 O O . ALA A 1 138 ? 10.318 -2.984 -23.616 1.00 86.81 138 ALA A O 1
ATOM 1058 N N . GLN A 1 139 ? 10.758 -2.691 -25.795 1.00 86.62 139 GLN A N 1
ATOM 1059 C CA . GLN A 1 139 ? 11.249 -4.053 -26.024 1.00 86.62 139 GLN A CA 1
ATOM 1060 C C . GLN A 1 139 ? 12.490 -4.389 -25.181 1.00 86.62 139 GLN A C 1
ATOM 1062 O O . GLN A 1 139 ? 12.693 -5.541 -24.810 1.00 86.62 139 GLN A O 1
ATOM 1067 N N . ASP A 1 140 ? 13.312 -3.388 -24.882 1.00 88.00 140 ASP A N 1
ATOM 1068 C CA . ASP A 1 140 ? 14.509 -3.474 -24.046 1.00 88.00 140 ASP A CA 1
ATOM 1069 C C . ASP A 1 140 ? 14.238 -3.128 -22.571 1.00 88.00 140 ASP A C 1
ATOM 1071 O O . ASP A 1 140 ? 15.169 -3.060 -21.767 1.00 88.00 140 ASP A O 1
ATOM 1075 N N . SER A 1 141 ? 12.967 -2.942 -22.189 1.00 89.75 141 SER A N 1
ATOM 1076 C CA . SER A 1 141 ? 12.590 -2.726 -20.796 1.00 89.75 141 SER A CA 1
ATOM 1077 C C . SER A 1 141 ? 12.832 -3.973 -19.943 1.00 89.75 141 SER A C 1
ATOM 1079 O O . SER A 1 141 ? 12.504 -5.093 -20.329 1.00 89.75 141 SER A O 1
ATOM 1081 N N . SER A 1 142 ? 13.352 -3.774 -18.734 1.00 88.50 142 SER A N 1
ATOM 1082 C CA . SER A 1 142 ? 13.686 -4.842 -17.797 1.00 88.50 142 SER A CA 1
ATOM 1083 C C . SER A 1 142 ? 13.301 -4.493 -16.360 1.00 88.50 142 SER A C 1
ATOM 1085 O O . SER A 1 142 ? 13.438 -3.357 -15.899 1.00 88.50 142 SER A O 1
ATOM 1087 N N . LEU A 1 143 ? 12.836 -5.511 -15.640 1.00 89.00 143 LEU A N 1
ATOM 1088 C CA . LEU A 1 143 ? 12.584 -5.478 -14.206 1.00 89.00 143 LEU A CA 1
ATOM 1089 C C . LEU A 1 143 ? 13.537 -6.455 -13.522 1.00 89.00 143 LEU A C 1
ATOM 1091 O O . LEU A 1 143 ? 13.653 -7.605 -13.940 1.00 89.00 143 LEU A O 1
ATOM 1095 N N . ILE A 1 144 ? 14.176 -6.006 -12.448 1.00 87.56 144 ILE A N 1
ATOM 1096 C CA . ILE A 1 144 ? 15.004 -6.835 -11.579 1.00 87.56 144 ILE A CA 1
ATOM 1097 C C . ILE A 1 144 ? 14.481 -6.684 -10.157 1.00 87.56 144 ILE A C 1
ATOM 1099 O O . ILE A 1 144 ? 14.354 -5.568 -9.659 1.00 87.56 144 ILE A O 1
ATOM 1103 N N . ILE A 1 145 ? 14.192 -7.807 -9.510 1.00 86.38 145 ILE A N 1
ATOM 1104 C CA . ILE A 1 145 ? 13.754 -7.865 -8.117 1.00 86.38 145 ILE A CA 1
ATOM 1105 C C . ILE A 1 145 ? 14.789 -8.695 -7.362 1.00 86.38 145 ILE A C 1
ATOM 1107 O O . ILE A 1 145 ? 14.917 -9.891 -7.608 1.00 86.38 145 ILE A O 1
ATOM 1111 N N . ASN A 1 146 ? 15.536 -8.051 -6.469 1.00 84.62 146 ASN A N 1
ATOM 1112 C CA . ASN A 1 146 ? 16.538 -8.685 -5.619 1.00 84.62 146 ASN A CA 1
ATOM 1113 C C . ASN A 1 146 ? 16.121 -8.512 -4.159 1.00 84.62 146 ASN A C 1
ATOM 1115 O O . ASN A 1 146 ? 16.287 -7.424 -3.617 1.00 84.62 146 ASN A O 1
ATOM 1119 N N . ASP A 1 147 ? 15.603 -9.558 -3.515 1.00 84.81 147 ASP A N 1
ATOM 1120 C CA . ASP A 1 147 ? 15.119 -9.476 -2.127 1.00 84.81 147 ASP A CA 1
ATOM 1121 C C . ASP A 1 147 ? 14.157 -8.288 -1.912 1.00 84.81 147 ASP A C 1
ATOM 1123 O O . ASP A 1 147 ? 14.364 -7.451 -1.033 1.00 84.81 147 ASP A O 1
ATOM 1127 N N . ALA A 1 148 ? 13.154 -8.178 -2.783 1.00 88.19 148 ALA A N 1
ATOM 1128 C CA . ALA A 1 148 ? 12.151 -7.118 -2.803 1.00 88.19 148 ALA A CA 1
ATOM 1129 C C . ALA A 1 148 ? 10.783 -7.691 -3.190 1.00 88.19 148 ALA A C 1
ATOM 1131 O O . ALA A 1 148 ? 10.708 -8.774 -3.770 1.00 88.19 148 ALA A O 1
ATOM 1132 N N . ASP A 1 149 ? 9.718 -6.940 -2.917 1.00 89.75 149 ASP A N 1
ATOM 1133 C CA . ASP A 1 149 ? 8.345 -7.327 -3.242 1.00 89.75 149 ASP A CA 1
ATOM 1134 C C . ASP A 1 149 ? 7.661 -6.295 -4.144 1.00 89.75 149 ASP A C 1
ATOM 1136 O O . ASP A 1 149 ? 8.119 -5.170 -4.326 1.00 89.75 149 ASP A O 1
ATOM 1140 N N . LEU A 1 150 ? 6.517 -6.659 -4.718 1.00 89.56 150 LEU A N 1
ATOM 1141 C CA . LEU A 1 150 ? 5.597 -5.671 -5.298 1.00 89.56 150 LEU A CA 1
ATOM 1142 C C . LEU A 1 150 ? 4.610 -5.184 -4.238 1.00 89.56 150 LEU A C 1
ATOM 1144 O O . LEU A 1 150 ? 4.380 -3.985 -4.096 1.00 89.56 150 LEU A O 1
ATOM 1148 N N . ILE A 1 151 ? 4.091 -6.126 -3.456 1.00 91.75 151 ILE A N 1
ATOM 1149 C CA . ILE A 1 151 ? 3.348 -5.900 -2.222 1.00 91.75 151 ILE A CA 1
ATOM 1150 C C . ILE A 1 151 ? 4.077 -6.710 -1.163 1.00 91.75 151 ILE A C 1
ATOM 1152 O O . ILE A 1 151 ? 4.145 -7.927 -1.320 1.00 91.75 151 ILE A O 1
ATOM 1156 N N . LYS A 1 152 ? 4.615 -6.054 -0.131 1.00 90.00 152 LYS A N 1
ATOM 1157 C CA . LYS A 1 152 ? 5.363 -6.745 0.926 1.00 90.00 152 LYS A CA 1
ATOM 1158 C C . LYS A 1 152 ? 4.460 -7.739 1.643 1.00 90.00 152 LYS A C 1
ATOM 1160 O O . LYS A 1 152 ? 4.598 -8.944 1.484 1.00 90.00 152 LYS A O 1
ATOM 1165 N N . GLU A 1 153 ? 3.467 -7.222 2.360 1.00 90.94 153 GLU A N 1
ATOM 1166 C CA . GLU A 1 153 ? 2.439 -8.022 3.018 1.00 90.94 153 GLU A CA 1
ATOM 1167 C C . GLU A 1 153 ? 1.115 -7.255 3.056 1.00 90.94 153 GLU A C 1
ATOM 1169 O O . GLU A 1 153 ? 1.058 -6.031 2.971 1.00 90.94 153 GLU A O 1
ATOM 1174 N N . ILE A 1 154 ? -0.002 -7.965 3.185 1.00 90.94 154 ILE A N 1
ATOM 1175 C CA . ILE A 1 154 ? -1.290 -7.297 3.419 1.00 90.94 154 ILE A CA 1
ATOM 1176 C C . ILE A 1 154 ? -1.463 -7.038 4.921 1.00 90.94 154 ILE A C 1
ATOM 1178 O O . ILE A 1 154 ? -1.947 -5.985 5.329 1.00 90.94 154 ILE A O 1
ATOM 1182 N N . ILE A 1 155 ? -1.042 -7.988 5.754 1.00 90.38 155 ILE A N 1
ATOM 1183 C CA . ILE A 1 155 ? -1.063 -7.872 7.209 1.00 90.38 155 ILE A CA 1
ATOM 1184 C C . ILE A 1 155 ? 0.252 -8.443 7.725 1.00 90.38 155 ILE A C 1
ATOM 1186 O O . ILE A 1 155 ? 0.477 -9.643 7.597 1.00 90.38 155 ILE A O 1
ATOM 1190 N N . ASN A 1 156 ? 1.074 -7.581 8.312 1.00 84.62 156 ASN A N 1
ATOM 1191 C CA . ASN A 1 156 ? 2.279 -7.951 9.035 1.00 84.62 156 ASN A CA 1
ATOM 1192 C C . ASN A 1 156 ? 1.991 -7.836 10.527 1.00 84.62 156 ASN A C 1
ATOM 1194 O O . ASN A 1 156 ? 1.960 -6.729 11.075 1.00 84.62 156 ASN A O 1
ATOM 1198 N N . ILE A 1 157 ? 1.714 -8.968 11.165 1.00 79.00 157 ILE A N 1
ATOM 1199 C CA . ILE A 1 157 ? 1.535 -8.996 12.610 1.00 79.00 157 ILE A CA 1
ATOM 1200 C C . ILE A 1 157 ? 2.915 -9.150 13.221 1.00 79.00 157 ILE A C 1
ATOM 1202 O O . ILE A 1 157 ? 3.599 -10.141 12.979 1.00 79.00 157 ILE A O 1
ATOM 1206 N N . ASP A 1 158 ? 3.300 -8.161 14.019 1.00 66.56 158 ASP A N 1
ATOM 1207 C CA . ASP A 1 158 ? 4.442 -8.315 14.902 1.00 66.56 158 ASP A CA 1
ATOM 1208 C C . ASP A 1 158 ? 3.997 -9.277 16.009 1.00 66.56 158 ASP A C 1
ATOM 1210 O O . ASP A 1 158 ? 3.279 -8.893 16.943 1.00 66.56 158 ASP A O 1
ATOM 1214 N N . ASP A 1 159 ? 4.330 -10.557 15.840 1.00 53.59 159 ASP A N 1
ATOM 1215 C CA . ASP A 1 159 ? 4.223 -11.588 16.869 1.00 53.59 159 ASP A CA 1
ATOM 1216 C C . ASP A 1 159 ? 5.279 -11.261 17.926 1.00 53.59 159 ASP A C 1
ATOM 1218 O O . ASP A 1 159 ? 6.298 -11.941 18.009 1.00 53.59 159 ASP A O 1
ATOM 1222 N N . GLY A 1 160 ? 5.086 -10.147 18.647 1.00 48.72 160 GLY A N 1
ATOM 1223 C CA . GLY A 1 160 ? 6.091 -9.557 19.522 1.00 48.72 160 GLY A CA 1
ATOM 1224 C C . GLY A 1 160 ? 6.793 -10.650 20.304 1.00 48.72 160 GLY A C 1
ATOM 1225 O O . GLY A 1 160 ? 6.101 -11.419 20.974 1.00 48.72 160 GLY A O 1
ATOM 1226 N N . ASP A 1 161 ? 8.116 -10.737 20.112 1.00 41.66 161 ASP A N 1
ATOM 1227 C CA . ASP A 1 161 ? 9.007 -11.786 20.607 1.00 41.66 161 ASP A CA 1
ATOM 1228 C C . ASP A 1 161 ? 8.368 -12.588 21.737 1.00 41.66 161 ASP A C 1
ATOM 1230 O O . ASP A 1 161 ? 8.257 -12.121 22.872 1.00 41.66 161 ASP A O 1
ATOM 1234 N N . ASN A 1 162 ? 7.917 -13.798 21.416 1.00 35.19 162 ASN A N 1
ATOM 1235 C CA . ASN A 1 162 ? 7.557 -14.772 22.426 1.00 35.19 162 ASN A CA 1
ATOM 1236 C C . ASN A 1 162 ? 8.856 -15.085 23.192 1.00 35.19 162 ASN A C 1
ATOM 1238 O O . ASN A 1 162 ? 9.752 -15.693 22.598 1.00 35.19 162 ASN A O 1
ATOM 1242 N N . PRO A 1 163 ? 9.021 -14.671 24.464 1.00 38.78 163 PRO A N 1
ATOM 1243 C CA . PRO A 1 163 ? 10.191 -15.057 25.222 1.00 38.78 163 PRO A CA 1
ATOM 1244 C C . PRO A 1 163 ? 9.922 -16.488 25.683 1.00 38.78 163 PRO A C 1
ATOM 1246 O O . PRO A 1 163 ? 9.257 -16.706 26.697 1.00 38.78 163 PRO A O 1
ATOM 1249 N N . LEU A 1 164 ? 10.354 -17.466 24.887 1.00 35.69 164 LEU A N 1
ATOM 1250 C CA . LEU A 1 164 ? 10.550 -18.823 25.390 1.00 35.69 164 LEU A CA 1
ATOM 1251 C C . LEU A 1 164 ? 11.853 -18.881 26.189 1.00 35.69 164 LEU A C 1
ATOM 1253 O O . LEU A 1 164 ? 12.874 -18.356 25.690 1.00 35.69 164 LEU A O 1
#

pLDDT: mean 77.6, std 17.3, range [28.69, 96.56]

Foldseek 3Di:
DDDPPPPQEAEAEAEELRHGDDDPPDDPQAEAEEPGHYEYEYDYPDAAEDDPVPAPDQADESHEANYAEHYHQYEYEYEHELHLHYEFAAEDEHHWDQDPVRDTHAHEPHEANYHEYYYHNYHYHYHHYNYLHYHYPDPNTDYHYYRHYNYHHPYHYCPPDPPD

Secondary structure (DSSP, 8-state):
--------EEEEEEESTT---S-TT-PSSEEEPTT-EEEEEEE--SPEEE-TTT---SS-EEE--SEEEE-TT-EEEEEEES-S-EEESSEEEE-EEE-TTS-EEE-EEE--SEEEEE-TT-EEEEEEES-S-EEE-STT-EEEESS-EEE--SEE--------

Radius of gyration: 18.07 Å; chains: 1; bounding box: 60×37×51 Å

Sequence (164 aa):
MTTTLNNNIKEYFIKNNCKYELQPDVTFPVTIPANQDILIKVAGNDTTLVDEERWSSHEKTLLPSLITSIGNNAKVKIEITQCSNVIINKRLSLGSSINQNGSKSQAALIDSVITGTIGRNVTLKILIVDSANIILNAQDSSLIINDADLIKEIINIDDGDNPL

Organism: Salmonella diarizonae (NCBI:txid59204)